Protein AF-A0A495SML2-F1 (afdb_monomer)

Secondary structure (DSSP, 8-state):
-------PPPTTHHHHHHHHH-TTT--S-SS---TTTS----GGGS-------TTS--------

Radius of gyration: 25.2 Å; Cα contacts (8 Å, |Δi|>4): 10; chains: 1; bounding box: 39×48×63 Å

Mean predicted aligned error: 16.17 Å

Organism: NCBI:txid160396

Solvent-accessible surface area (backbone atoms only — not comparable to full-atom values): 4729 Å² total; per-residue (Å²): 132,83,82,82,73,76,77,66,73,56,88,60,50,65,56,59,58,37,40,78,74,41,52,86,79,57,68,83,73,94,68,86,83,45,86,91,74,51,89,73,92,49,82,89,77,52,81,90,75,75,91,76,49,93,80,67,73,76,81,75,79,80,79,129

Sequence (64 aa):
MKNKNSKKKPFFASFLEKQLKDPEKVKGGTDVTIPERDSVTKPIYDVAQTMKYPSDGDEEVQSV

Structure (mmCIF, N/CA/C/O backbone):
data_AF-A0A495SML2-F1
#
_entry.id   AF-A0A495SML2-F1
#
loop_
_atom_site.group_PDB
_atom_site.id
_atom_site.type_symbol
_atom_site.label_atom_id
_atom_site.label_alt_id
_atom_site.label_comp_id
_atom_site.label_asym_id
_atom_site.label_entity_id
_atom_site.label_seq_id
_atom_site.pdbx_PDB_ins_code
_atom_site.Cartn_x
_atom_site.Cartn_y
_atom_site.Cartn_z
_atom_site.occupancy
_atom_site.B_iso_or_equiv
_atom_site.auth_seq_id
_atom_s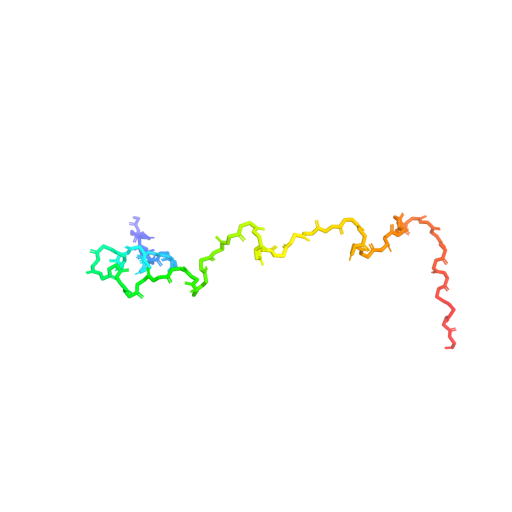ite.auth_comp_id
_atom_site.auth_asym_id
_atom_site.auth_atom_id
_atom_site.pdbx_PDB_model_num
ATOM 1 N N . MET A 1 1 ? -3.298 31.768 29.727 1.00 42.62 1 MET A N 1
ATOM 2 C CA . MET A 1 1 ? -2.961 30.843 28.620 1.00 42.62 1 MET A CA 1
ATOM 3 C C . MET A 1 1 ? -4.212 30.043 28.256 1.00 42.62 1 MET A C 1
ATOM 5 O O . MET A 1 1 ? -4.652 29.247 29.073 1.00 42.62 1 MET A O 1
ATOM 9 N N . LYS A 1 2 ? -4.859 30.289 27.104 1.00 48.06 2 LYS A N 1
ATOM 10 C CA . LYS A 1 2 ? -5.996 29.454 26.660 1.00 48.06 2 LYS A CA 1
ATOM 11 C C . LYS A 1 2 ? -5.447 28.067 26.324 1.00 48.06 2 LYS A C 1
ATOM 13 O O . LYS A 1 2 ? -4.497 27.972 25.552 1.00 48.06 2 LYS A O 1
ATOM 18 N N . ASN A 1 3 ? -5.991 27.024 26.941 1.00 54.03 3 ASN A N 1
ATOM 19 C CA . ASN A 1 3 ? -5.504 25.656 26.807 1.00 54.03 3 ASN A CA 1
ATOM 20 C C . ASN A 1 3 ? -5.749 25.178 25.361 1.00 54.03 3 ASN A C 1
ATOM 22 O O . ASN A 1 3 ? -6.855 24.766 25.021 1.00 54.03 3 ASN A O 1
ATOM 26 N N . LYS A 1 4 ? -4.738 25.277 24.484 1.00 56.16 4 LYS A N 1
ATOM 27 C CA . LYS A 1 4 ? -4.797 24.878 23.060 1.00 56.16 4 LYS A CA 1
ATOM 28 C C . LYS A 1 4 ? -4.713 23.358 22.886 1.00 56.16 4 LYS A C 1
ATOM 30 O O . LYS A 1 4 ? -4.137 22.858 21.927 1.00 56.16 4 LYS A O 1
ATOM 35 N N . ASN A 1 5 ? -5.323 22.618 23.802 1.00 58.78 5 ASN A N 1
ATOM 36 C CA . ASN A 1 5 ? -5.557 21.193 23.671 1.00 58.78 5 ASN A CA 1
ATOM 37 C C . ASN A 1 5 ? -6.701 20.987 22.676 1.00 58.78 5 ASN A C 1
ATOM 39 O O . ASN A 1 5 ? -7.763 20.478 23.032 1.00 58.78 5 ASN A O 1
ATOM 43 N N . SER A 1 6 ? -6.495 21.354 21.408 1.00 60.34 6 SER A N 1
ATOM 44 C CA . SER A 1 6 ? -7.241 20.698 20.346 1.00 60.34 6 SER A CA 1
ATOM 45 C C . SER A 1 6 ? -6.706 19.270 20.310 1.00 60.34 6 SER A C 1
ATOM 47 O O . SER A 1 6 ? -5.811 18.956 19.530 1.00 60.34 6 SER A O 1
ATOM 49 N N . LYS A 1 7 ? -7.200 18.420 21.220 1.00 67.81 7 LYS A N 1
ATOM 50 C CA . LYS A 1 7 ? -6.972 16.970 21.261 1.00 67.81 7 LYS A CA 1
ATOM 51 C C . LYS A 1 7 ? -7.661 16.342 20.048 1.00 67.81 7 LYS A C 1
ATOM 53 O O . LYS A 1 7 ? -8.525 15.480 20.180 1.00 67.81 7 LYS A O 1
ATOM 58 N N . LYS A 1 8 ? -7.356 16.855 18.855 1.00 78.25 8 LYS A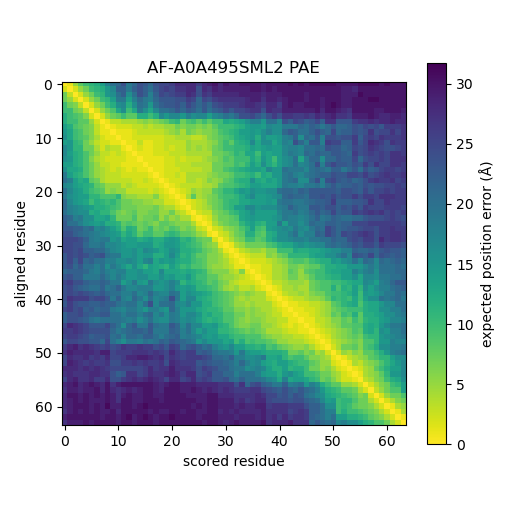 N 1
ATOM 59 C CA . LYS A 1 8 ? -7.781 16.275 17.597 1.00 78.25 8 LYS A CA 1
ATOM 60 C C . LYS A 1 8 ? -7.141 14.907 17.589 1.00 78.25 8 LYS A C 1
ATOM 62 O O . LYS A 1 8 ? -5.920 14.791 17.688 1.00 78.25 8 LYS A O 1
ATOM 67 N N . LYS A 1 9 ? -7.985 13.882 17.575 1.00 82.50 9 LYS A N 1
ATOM 68 C CA . LYS A 1 9 ? -7.500 12.516 17.481 1.00 82.50 9 LYS A CA 1
ATOM 69 C C . LYS A 1 9 ? -6.628 12.432 16.226 1.00 82.50 9 LYS A C 1
ATOM 71 O O . LYS A 1 9 ? -7.084 12.877 15.168 1.00 82.50 9 LYS A O 1
ATOM 76 N N . PRO A 1 10 ? -5.387 11.929 16.327 1.00 86.06 10 PRO A N 1
ATOM 77 C CA . PRO A 1 10 ? -4.599 11.687 15.135 1.00 86.06 10 PRO A CA 1
ATOM 78 C C . PRO A 1 10 ? -5.338 10.662 14.270 1.00 86.06 10 PRO A C 1
ATOM 80 O O . PRO A 1 10 ? -6.099 9.840 14.786 1.00 86.06 10 PRO A O 1
ATOM 83 N N . PHE A 1 11 ? -5.119 10.725 12.957 1.00 88.25 11 PHE A N 1
ATOM 84 C CA . PHE A 1 11 ? -5.827 9.923 11.953 1.00 88.25 11 PHE A CA 1
ATOM 85 C C . PHE A 1 11 ? -5.958 8.434 12.339 1.00 88.25 11 PHE A C 1
ATOM 87 O O . PHE A 1 11 ? -7.032 7.842 12.239 1.00 88.25 11 PHE A O 1
ATOM 94 N N . PHE A 1 12 ? -4.893 7.858 12.896 1.00 88.38 12 PHE A N 1
ATOM 95 C CA . PHE A 1 12 ? -4.806 6.446 13.265 1.00 88.38 12 PHE A CA 1
ATOM 96 C C . PHE A 1 12 ? -5.378 6.092 14.652 1.00 88.38 12 PHE A C 1
ATOM 98 O O . PHE A 1 12 ? -5.534 4.912 14.952 1.00 88.38 12 PHE A O 1
ATOM 105 N N . ALA A 1 13 ? -5.728 7.056 15.514 1.00 89.12 13 ALA A N 1
ATOM 106 C CA . ALA A 1 13 ? -6.228 6.738 16.861 1.00 89.12 13 ALA A CA 1
ATOM 107 C C . ALA A 1 13 ? -7.535 5.936 16.814 1.00 89.12 13 ALA A C 1
ATOM 109 O O . ALA A 1 13 ? -7.711 4.979 17.561 1.00 89.12 13 ALA A O 1
ATOM 110 N N . SER A 1 14 ? -8.431 6.283 15.887 1.00 85.38 14 SER A N 1
ATOM 111 C CA . SER A 1 14 ? -9.683 5.541 15.703 1.00 85.38 14 SER A CA 1
ATOM 112 C C . SER A 1 14 ? -9.460 4.109 15.209 1.00 85.38 14 SER A C 1
ATOM 114 O O . SER A 1 14 ? -10.266 3.234 15.505 1.00 85.38 14 SER A O 1
ATOM 116 N N . PHE A 1 15 ? -8.373 3.868 14.474 1.00 86.38 15 PHE A N 1
ATOM 117 C CA . PHE A 1 15 ? -7.993 2.544 13.995 1.00 86.38 15 PHE A CA 1
ATOM 118 C C 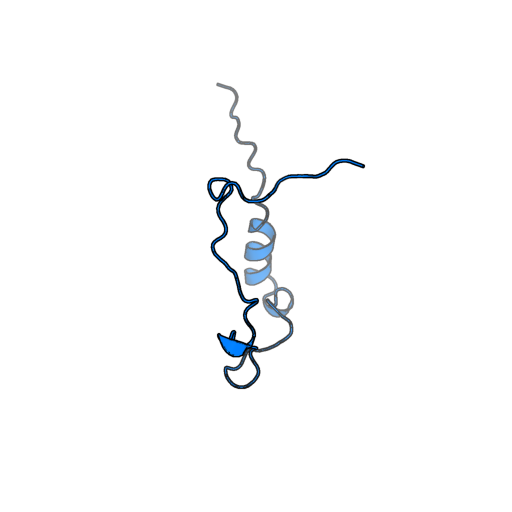. PHE A 1 15 ? -7.499 1.672 15.157 1.00 86.38 15 PHE A C 1
ATOM 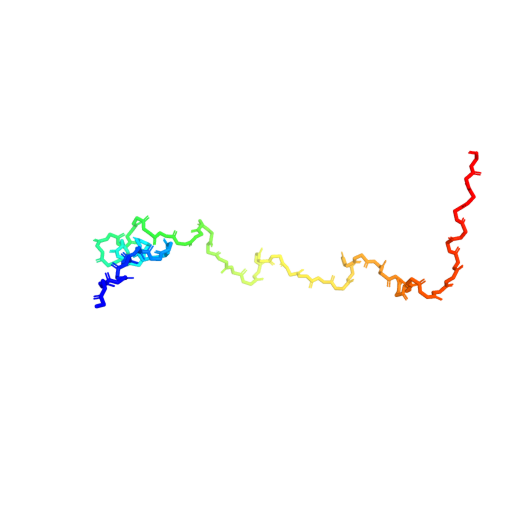120 O O . PHE A 1 15 ? -8.038 0.588 15.357 1.00 86.38 15 PHE A O 1
ATOM 127 N N . LEU A 1 16 ? -6.587 2.184 15.996 1.00 86.94 16 LEU A N 1
ATOM 128 C CA . LEU A 1 16 ? -6.085 1.475 17.187 1.00 86.94 16 LEU A CA 1
ATOM 129 C C . LEU A 1 16 ? -7.191 1.187 18.215 1.00 86.94 16 LEU A C 1
ATOM 131 O O . LEU A 1 16 ? -7.284 0.085 18.746 1.00 86.94 16 LEU A O 1
ATOM 135 N N . GLU A 1 17 ? -8.076 2.158 18.464 1.00 86.38 17 GLU A N 1
ATOM 136 C CA . GLU A 1 17 ? -9.212 1.979 19.380 1.00 86.38 17 GLU A CA 1
ATOM 137 C C . GLU A 1 17 ? -10.165 0.863 18.915 1.00 86.38 17 GLU A C 1
ATOM 139 O O . GLU A 1 17 ? -10.758 0.172 19.744 1.00 86.38 17 GLU A O 1
ATOM 144 N N . LYS A 1 18 ? -10.325 0.678 17.599 1.00 86.69 18 LYS A N 1
ATOM 145 C CA . LYS A 1 18 ? -11.186 -0.367 17.033 1.00 86.69 18 LYS A CA 1
ATOM 146 C C . LYS A 1 18 ? -10.539 -1.752 17.071 1.00 86.69 18 LYS A C 1
ATOM 148 O O . LYS A 1 18 ? -11.278 -2.718 17.183 1.00 86.69 18 LYS A O 1
ATOM 153 N N . GLN A 1 19 ? -9.208 -1.863 17.054 1.00 82.50 19 GLN A N 1
ATOM 154 C CA . GLN A 1 19 ? -8.518 -3.156 17.196 1.00 82.50 19 GLN A CA 1
ATOM 155 C C . GLN A 1 19 ? -8.786 -3.813 18.557 1.00 82.50 19 GLN A C 1
ATOM 157 O O . GLN A 1 19 ? -8.943 -5.025 18.630 1.00 82.50 19 GLN A O 1
ATOM 162 N N . LEU A 1 20 ? -8.867 -3.012 19.627 1.00 81.81 20 LEU A N 1
ATOM 163 C CA . LEU A 1 20 ? -9.142 -3.505 20.984 1.00 81.81 20 LEU A CA 1
ATOM 164 C C . LEU A 1 20 ? -10.618 -3.856 21.209 1.00 81.81 20 LEU A C 1
ATOM 166 O O . LEU A 1 20 ? -10.921 -4.713 22.032 1.00 81.81 20 LEU A O 1
ATOM 170 N N . LYS A 1 21 ? -11.532 -3.159 20.523 1.00 82.88 21 LYS A N 1
ATOM 171 C CA . LYS A 1 21 ? -12.981 -3.367 20.662 1.00 82.88 21 LYS A CA 1
ATOM 172 C C . LYS A 1 21 ? -13.493 -4.493 19.769 1.00 82.88 21 LYS A C 1
ATOM 174 O O . LYS A 1 21 ? -14.222 -5.342 20.255 1.00 82.88 21 LYS A O 1
ATOM 179 N N . ASP A 1 22 ? -13.081 -4.496 18.501 1.00 81.69 22 ASP A N 1
ATOM 180 C CA . ASP A 1 22 ? -13.556 -5.412 17.463 1.00 81.69 22 ASP A CA 1
ATOM 181 C C . ASP A 1 22 ? -12.377 -5.863 16.573 1.00 81.69 22 ASP A C 1
ATOM 183 O O . ASP A 1 22 ? -12.234 -5.395 15.432 1.00 81.69 22 ASP A O 1
ATOM 187 N N . PRO A 1 23 ? -11.510 -6.771 17.060 1.00 71.38 23 PRO A N 1
ATOM 188 C CA . PRO A 1 23 ? -10.307 -7.193 16.337 1.00 71.38 23 PRO A CA 1
ATOM 189 C C . PRO A 1 23 ? -10.616 -7.815 14.966 1.00 71.38 23 PRO A C 1
ATOM 191 O O . PRO A 1 23 ? -9.832 -7.680 14.031 1.00 71.38 23 PRO A O 1
ATOM 194 N N . GLU A 1 24 ? -11.787 -8.434 14.794 1.00 74.62 24 GLU A N 1
ATOM 195 C CA . GLU A 1 24 ? -12.202 -9.036 13.520 1.00 74.62 24 GLU A CA 1
ATOM 196 C C . GLU A 1 24 ? -12.576 -8.010 12.443 1.00 74.62 24 GLU A C 1
ATOM 198 O O . GLU A 1 24 ? -12.527 -8.318 11.252 1.00 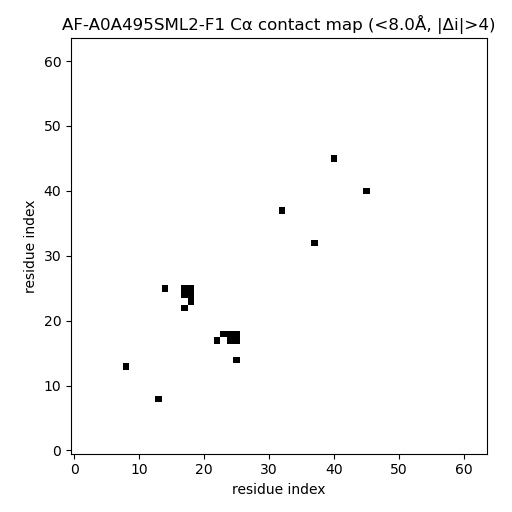74.62 24 GLU A O 1
ATOM 203 N N . LYS A 1 25 ? -12.952 -6.790 12.844 1.00 76.12 25 LYS A N 1
ATOM 204 C CA . LYS A 1 25 ? -13.391 -5.728 11.929 1.00 76.12 25 LYS A CA 1
ATOM 205 C C . LYS A 1 25 ? -12.231 -4.870 11.434 1.00 76.12 25 LYS A C 1
ATOM 207 O O . LYS A 1 25 ? -12.359 -4.183 10.422 1.00 76.12 25 LYS A O 1
ATOM 212 N N . VAL A 1 26 ? -11.102 -4.911 12.140 1.00 70.75 26 VAL A N 1
ATOM 213 C CA . VAL A 1 26 ? -9.882 -4.182 11.796 1.00 70.75 26 VAL A CA 1
ATOM 214 C C . VAL A 1 26 ? -8.828 -5.164 11.297 1.00 70.75 26 VAL A C 1
ATOM 216 O O . VAL A 1 26 ? -7.879 -5.497 12.001 1.00 70.75 26 VAL A O 1
ATOM 219 N N . LYS A 1 27 ? -9.003 -5.632 10.059 1.00 71.44 27 LYS A N 1
ATOM 220 C CA . LYS A 1 27 ? -8.011 -6.458 9.361 1.00 71.44 27 LYS A CA 1
ATOM 221 C C . LYS A 1 27 ? -7.164 -5.571 8.450 1.00 71.44 27 LYS A C 1
ATOM 223 O O . LYS A 1 27 ? -7.697 -4.716 7.745 1.00 71.44 27 LYS A O 1
ATOM 228 N N . GLY A 1 28 ? -5.846 -5.733 8.512 1.00 70.69 28 GLY A N 1
ATOM 229 C CA . GLY A 1 28 ? -4.919 -5.100 7.575 1.00 70.69 28 GLY A CA 1
ATOM 230 C C . GLY A 1 28 ? -4.708 -6.019 6.380 1.00 70.69 28 GLY A C 1
ATOM 231 O O . GLY A 1 28 ? -4.313 -7.158 6.591 1.00 70.69 28 GLY A O 1
ATOM 232 N N . GLY A 1 29 ? -4.971 -5.525 5.166 1.00 70.06 29 GLY A N 1
ATOM 233 C CA . GLY A 1 29 ? -4.844 -6.307 3.931 1.00 70.06 29 GLY A CA 1
ATOM 234 C C . GLY A 1 29 ? -5.843 -7.470 3.834 1.00 70.06 29 GLY A C 1
ATOM 235 O O . GLY A 1 29 ? -6.290 -8.029 4.832 1.00 70.06 29 GLY A O 1
ATOM 236 N N . THR A 1 30 ? -6.251 -7.818 2.618 1.00 66.81 30 THR A N 1
ATOM 237 C CA . THR A 1 30 ? -7.071 -9.017 2.359 1.00 66.81 30 THR A CA 1
ATOM 238 C C . THR A 1 30 ? -6.222 -10.273 2.235 1.00 66.81 30 THR A C 1
ATOM 240 O O . THR A 1 30 ? -6.693 -11.363 2.551 1.00 66.81 30 THR A O 1
ATOM 243 N N . ASP A 1 31 ? -4.970 -10.108 1.816 1.00 74.75 31 ASP A N 1
ATOM 244 C CA . ASP A 1 31 ? -4.114 -11.205 1.403 1.00 74.75 31 ASP A CA 1
ATOM 245 C C . ASP A 1 31 ? -2.996 -11.428 2.414 1.00 74.75 31 ASP A C 1
ATOM 247 O O . ASP A 1 31 ? -2.252 -10.516 2.779 1.00 74.75 31 ASP A O 1
ATOM 251 N N . VAL A 1 32 ? -2.887 -12.673 2.872 1.00 75.00 32 VAL A N 1
ATOM 252 C CA . VAL A 1 32 ? -1.710 -13.136 3.601 1.00 75.00 32 VAL A CA 1
ATOM 253 C C . VAL A 1 32 ? -0.565 -13.185 2.596 1.00 75.00 32 VAL A C 1
ATOM 255 O O . VAL A 1 32 ? -0.561 -14.029 1.697 1.00 75.00 32 VAL A O 1
ATOM 258 N N . THR A 1 33 ? 0.383 -12.264 2.736 1.00 77.81 33 THR A N 1
ATOM 259 C CA . THR A 1 33 ? 1.624 -12.250 1.957 1.00 77.81 33 THR A CA 1
ATOM 260 C C . THR A 1 33 ? 2.447 -13.483 2.313 1.00 77.81 33 THR A C 1
ATOM 262 O O . THR A 1 33 ? 2.683 -13.749 3.497 1.00 77.81 33 THR A O 1
ATOM 265 N N . ILE A 1 34 ? 2.872 -14.240 1.304 1.00 83.75 34 ILE A N 1
ATOM 266 C CA . ILE A 1 34 ? 3.848 -15.322 1.464 1.00 83.75 34 ILE A CA 1
ATOM 267 C C . ILE A 1 34 ? 4.982 -15.103 0.462 1.00 83.75 34 ILE A C 1
ATOM 269 O O . ILE A 1 34 ? 4.699 -14.686 -0.666 1.00 83.75 34 ILE A O 1
ATOM 273 N N . PRO A 1 35 ? 6.243 -15.407 0.825 1.00 81.44 35 PRO A N 1
ATOM 274 C CA . PRO A 1 35 ? 7.403 -15.117 -0.020 1.00 81.44 35 PRO A CA 1
ATOM 275 C C . PRO A 1 35 ? 7.291 -15.656 -1.453 1.00 81.44 35 PRO A C 1
ATOM 277 O O . PRO A 1 35 ? 7.831 -15.068 -2.382 1.00 81.44 35 PRO A O 1
ATOM 280 N N . GLU A 1 36 ? 6.577 -16.766 -1.646 1.00 83.44 36 GLU A N 1
ATOM 281 C CA . GLU A 1 36 ? 6.385 -17.415 -2.943 1.00 83.44 36 GLU A CA 1
ATOM 282 C C . GLU A 1 36 ? 5.385 -16.694 -3.859 1.00 83.44 36 GLU A C 1
ATOM 284 O O .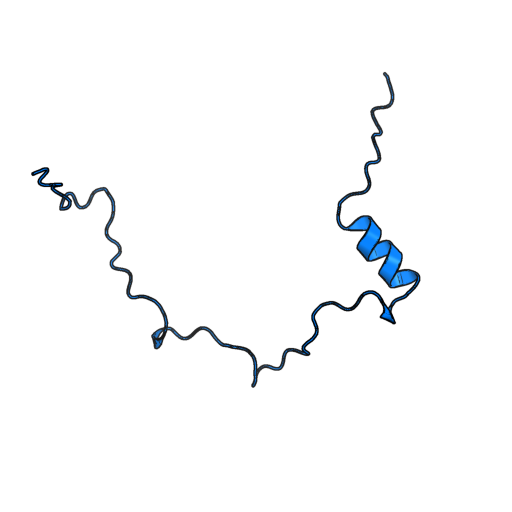 GLU A 1 36 ? 5.398 -16.917 -5.070 1.00 83.44 36 GLU A O 1
ATOM 289 N N . ARG A 1 37 ? 4.488 -15.874 -3.298 1.00 82.06 37 ARG A N 1
ATOM 290 C CA . ARG A 1 37 ? 3.451 -15.130 -4.039 1.00 82.06 37 ARG A CA 1
ATOM 291 C C . ARG A 1 37 ? 3.730 -13.639 -4.118 1.00 82.06 37 ARG A C 1
ATOM 293 O O . ARG A 1 37 ? 3.159 -12.969 -4.977 1.00 82.06 37 ARG A O 1
ATOM 300 N N . ASP A 1 38 ? 4.579 -13.128 -3.239 1.00 81.06 38 ASP A N 1
ATOM 301 C CA . ASP A 1 38 ? 4.946 -11.726 -3.243 1.00 81.06 38 ASP A CA 1
ATOM 302 C C . ASP A 1 38 ? 5.742 -11.396 -4.510 1.00 81.06 38 ASP A C 1
ATOM 304 O O . ASP A 1 38 ? 6.683 -12.087 -4.912 1.00 81.06 38 ASP A O 1
ATOM 308 N N . SER A 1 39 ? 5.356 -10.309 -5.169 1.00 83.00 39 SER A N 1
ATOM 309 C CA . SER A 1 39 ? 6.101 -9.774 -6.300 1.00 83.00 39 SER A CA 1
ATOM 310 C C . SER A 1 39 ? 7.440 -9.227 -5.811 1.00 83.00 39 SER A C 1
ATOM 312 O O . SER A 1 39 ? 7.489 -8.204 -5.129 1.00 83.00 39 SER A O 1
ATOM 314 N N . VAL A 1 40 ? 8.527 -9.905 -6.173 1.00 81.00 40 VAL A N 1
ATOM 315 C CA . VAL A 1 40 ? 9.893 -9.469 -5.870 1.00 81.00 40 VAL A CA 1
ATOM 316 C C . VAL A 1 40 ? 10.401 -8.572 -6.991 1.00 81.00 40 VAL A C 1
ATOM 318 O O . VAL A 1 40 ? 10.367 -8.952 -8.165 1.00 81.00 40 VAL A O 1
ATOM 321 N N . THR A 1 41 ? 10.923 -7.402 -6.631 1.00 83.88 41 THR A N 1
ATOM 322 C CA . THR A 1 41 ? 11.647 -6.541 -7.567 1.00 83.88 41 THR A CA 1
ATOM 323 C C . THR A 1 41 ? 12.912 -7.264 -8.020 1.00 83.88 41 THR A 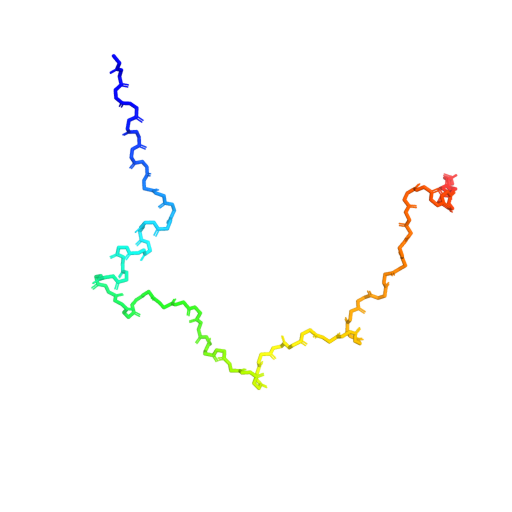C 1
ATOM 325 O O . THR A 1 41 ? 13.703 -7.723 -7.195 1.00 83.88 41 THR A O 1
ATOM 328 N N . LYS A 1 42 ? 1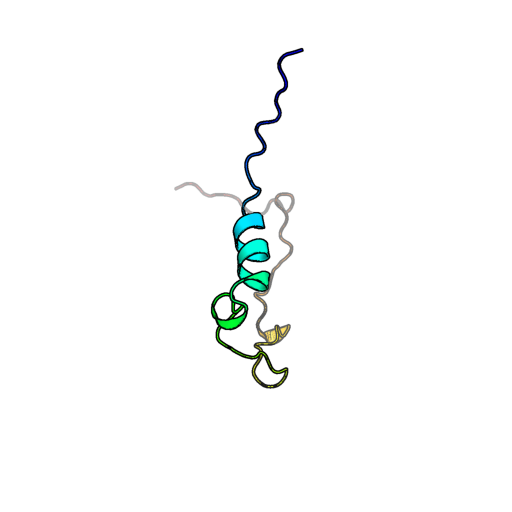3.108 -7.404 -9.332 1.00 85.31 42 LYS A N 1
ATOM 329 C CA . LYS A 1 42 ? 14.328 -7.989 -9.899 1.00 85.31 42 LYS A CA 1
ATOM 330 C C . LYS A 1 42 ? 15.009 -6.945 -10.775 1.00 85.31 42 LYS A C 1
ATOM 332 O O . LYS A 1 42 ? 14.298 -6.331 -11.565 1.00 85.31 42 LYS A O 1
ATOM 337 N N . PRO A 1 43 ? 16.352 -6.857 -10.761 1.00 85.75 43 PRO A N 1
ATOM 338 C CA . PRO A 1 43 ? 17.086 -5.896 -11.588 1.00 85.75 43 PRO A CA 1
ATOM 339 C C . PRO A 1 43 ? 16.738 -5.954 -13.082 1.00 85.75 43 PRO A C 1
ATOM 341 O O . PRO A 1 43 ? 16.801 -4.952 -13.778 1.00 85.75 43 PRO A O 1
ATOM 344 N N . ILE A 1 44 ? 16.338 -7.128 -13.585 1.00 88.38 44 ILE A N 1
ATOM 345 C CA . ILE A 1 44 ? 15.937 -7.319 -14.988 1.00 88.38 44 ILE A CA 1
ATOM 346 C C . ILE A 1 44 ? 14.632 -6.599 -15.366 1.00 88.38 44 ILE A C 1
ATOM 348 O O . ILE A 1 44 ? 14.388 -6.366 -16.545 1.00 88.38 44 ILE A O 1
ATOM 352 N N . TYR A 1 45 ? 13.783 -6.282 -14.388 1.00 87.69 45 TYR A N 1
ATOM 353 C CA . TYR A 1 45 ? 12.516 -5.580 -14.598 1.00 87.69 45 TYR A CA 1
ATOM 354 C C . TYR A 1 45 ? 12.614 -4.084 -14.295 1.00 87.69 45 TYR A C 1
ATOM 356 O O . TYR A 1 45 ? 11.631 -3.365 -14.474 1.00 87.69 45 TYR A O 1
ATOM 364 N N . ASP A 1 46 ? 13.776 -3.613 -13.842 1.00 86.12 46 ASP A N 1
ATOM 365 C CA . ASP A 1 46 ? 13.991 -2.199 -13.585 1.00 86.12 46 ASP A CA 1
ATOM 366 C C . ASP A 1 46 ? 14.125 -1.447 -14.915 1.00 86.12 46 ASP A C 1
ATOM 368 O O . ASP A 1 46 ? 14.724 -1.929 -15.881 1.00 86.12 46 ASP A O 1
ATOM 372 N N . VAL A 1 47 ? 13.569 -0.236 -14.976 1.00 87.38 47 VAL A N 1
ATOM 373 C CA . VAL A 1 47 ? 13.769 0.647 -16.129 1.00 87.38 47 VAL A CA 1
ATOM 374 C C . VAL A 1 47 ? 15.242 1.041 -16.174 1.00 87.38 47 VAL A C 1
ATOM 376 O O . VAL A 1 47 ? 15.783 1.566 -15.198 1.00 87.38 47 VAL A O 1
ATOM 379 N N . ALA A 1 48 ? 15.888 0.807 -17.318 1.00 83.69 48 ALA A N 1
ATOM 380 C CA . ALA A 1 48 ? 17.259 1.239 -17.539 1.00 83.69 48 ALA A CA 1
ATOM 381 C C . ALA A 1 48 ? 17.329 2.768 -17.445 1.00 83.69 48 ALA A C 1
ATOM 383 O O . ALA A 1 48 ? 16.822 3.490 -18.301 1.00 83.69 48 ALA A O 1
ATOM 384 N N . GLN A 1 49 ? 17.953 3.249 -16.378 1.00 81.69 49 GLN A N 1
ATOM 385 C CA . GLN A 1 49 ? 18.197 4.662 -16.143 1.00 81.69 49 GLN A CA 1
ATOM 386 C C . GLN A 1 49 ? 19.633 4.982 -16.543 1.00 81.69 49 GLN A C 1
ATOM 388 O O . GLN A 1 49 ? 20.596 4.498 -15.951 1.00 81.69 49 GLN A O 1
ATOM 393 N N . THR A 1 50 ? 19.786 5.804 -17.572 1.00 75.25 50 THR A N 1
ATOM 394 C CA . THR A 1 50 ? 21.039 6.512 -17.815 1.00 75.25 50 THR A CA 1
ATOM 395 C C . THR A 1 50 ? 21.057 7.678 -16.838 1.00 75.25 50 THR A C 1
ATOM 397 O O . THR A 1 50 ? 20.110 8.461 -16.849 1.00 75.25 50 THR A O 1
ATOM 400 N N . MET A 1 51 ? 22.077 7.783 -15.980 1.00 78.75 51 MET A N 1
ATOM 401 C CA . MET A 1 51 ? 22.260 8.881 -15.015 1.00 78.75 51 MET A CA 1
ATOM 402 C C . MET A 1 51 ? 22.543 10.206 -15.749 1.00 78.75 51 MET A C 1
ATOM 404 O O . MET A 1 51 ? 23.614 10.781 -15.596 1.00 78.75 51 MET A O 1
ATOM 408 N N . LYS A 1 52 ? 21.623 10.641 -16.615 1.00 76.81 52 LYS A N 1
ATOM 409 C CA . LYS A 1 52 ? 21.709 11.892 -17.357 1.00 76.81 52 LYS A CA 1
ATOM 410 C C . LYS A 1 52 ? 21.370 12.993 -16.374 1.00 76.81 52 LYS A C 1
ATOM 412 O O . LYS A 1 52 ? 20.259 13.048 -15.846 1.00 76.81 52 LYS A O 1
ATOM 417 N N . TYR A 1 53 ? 22.357 13.819 -16.074 1.00 75.88 53 TYR A N 1
ATOM 418 C CA . TYR A 1 53 ? 22.169 14.952 -15.187 1.00 75.88 53 TYR A CA 1
ATOM 419 C C . TYR A 1 53 ? 21.769 16.182 -16.003 1.00 75.88 53 TYR A C 1
ATOM 421 O O . TYR A 1 53 ? 22.210 16.330 -17.140 1.00 75.88 53 TYR A O 1
ATOM 429 N N . PRO A 1 54 ? 21.024 17.133 -15.414 1.00 72.44 54 PRO A N 1
ATOM 430 C CA . PRO A 1 54 ? 20.762 18.428 -16.046 1.00 72.44 54 PRO A CA 1
ATOM 431 C C . PRO A 1 54 ? 22.037 19.207 -16.434 1.00 72.44 54 PRO A C 1
ATOM 433 O O . PRO A 1 54 ? 21.964 20.163 -17.196 1.00 72.44 54 PRO A O 1
ATOM 436 N N . SER A 1 55 ? 23.206 18.819 -15.906 1.00 74.38 55 SER A N 1
ATOM 437 C CA . SER A 1 55 ? 24.523 19.359 -16.263 1.00 74.38 55 SER A CA 1
ATOM 438 C C . SER A 1 55 ? 25.153 18.740 -17.512 1.00 74.38 55 SER A C 1
ATOM 440 O O . SER A 1 55 ? 26.139 19.284 -17.999 1.00 74.38 55 SER A O 1
ATOM 442 N N . ASP A 1 56 ? 24.626 17.622 -18.021 1.00 74.00 56 ASP A N 1
ATOM 443 C CA . ASP A 1 56 ? 25.205 16.906 -19.166 1.00 74.00 56 ASP A CA 1
ATOM 444 C C . ASP A 1 56 ? 24.971 17.640 -20.496 1.00 74.00 56 ASP A C 1
ATOM 446 O O . ASP A 1 56 ? 25.426 17.169 -21.530 1.00 74.00 56 ASP A O 1
ATOM 450 N N . GLY A 1 57 ? 24.284 18.791 -20.477 1.00 65.62 57 GLY A N 1
ATOM 451 C CA . GLY A 1 57 ? 24.302 19.810 -21.536 1.00 65.62 57 GLY A CA 1
ATOM 452 C C . GLY A 1 57 ? 23.697 19.424 -22.891 1.00 65.62 57 GLY A C 1
ATOM 453 O O . GLY A 1 57 ? 23.582 20.290 -23.748 1.00 65.62 57 GLY A O 1
ATOM 454 N N . ASP A 1 58 ? 23.293 18.168 -23.080 1.00 66.62 58 ASP A N 1
ATOM 455 C CA . ASP A 1 58 ? 22.915 17.606 -24.386 1.00 66.62 58 ASP A CA 1
ATOM 456 C C . ASP A 1 58 ? 21.442 17.827 -24.792 1.00 66.62 58 ASP A C 1
ATOM 458 O O . ASP A 1 58 ? 21.048 17.433 -25.890 1.00 66.62 58 ASP A O 1
ATOM 462 N N . GLU A 1 59 ? 20.596 18.432 -23.952 1.00 66.38 59 GLU A N 1
ATOM 463 C CA . GLU A 1 59 ? 19.213 18.760 -24.334 1.00 66.38 59 GLU A CA 1
ATOM 464 C C . GLU A 1 59 ? 19.140 20.155 -24.975 1.00 66.38 59 GLU A C 1
ATOM 466 O O . GLU A 1 59 ? 18.595 21.104 -24.409 1.00 66.38 59 GLU A O 1
ATOM 471 N N . GLU A 1 60 ? 19.675 20.291 -26.193 1.00 65.25 60 GLU A N 1
ATOM 472 C CA . GLU A 1 60 ? 19.248 21.383 -27.068 1.00 65.25 60 GLU A CA 1
ATOM 473 C C . GLU A 1 60 ? 17.790 21.136 -27.477 1.00 65.25 60 GLU A C 1
ATOM 475 O O . GLU A 1 60 ? 17.482 20.359 -28.382 1.00 65.25 60 GLU A O 1
ATOM 480 N N . VAL A 1 61 ? 16.863 21.812 -26.800 1.00 65.75 61 VAL A N 1
ATOM 481 C CA . VAL A 1 61 ? 15.498 21.991 -27.296 1.00 65.75 61 VAL A CA 1
ATOM 482 C C . VAL A 1 61 ? 15.560 22.823 -28.576 1.00 65.75 61 VAL A C 1
ATOM 484 O O . VAL A 1 61 ? 15.531 24.052 -28.538 1.00 65.75 61 VAL A O 1
ATOM 487 N N . GLN A 1 62 ? 15.633 22.161 -29.733 1.00 64.00 62 GLN A N 1
ATOM 488 C CA . GLN A 1 62 ? 15.296 22.803 -31.001 1.00 64.00 62 GLN A CA 1
ATOM 489 C C . GLN A 1 62 ? 13.797 23.109 -30.990 1.00 64.00 62 GLN A C 1
ATOM 491 O O . GLN A 1 62 ? 12.958 22.258 -31.283 1.00 64.00 62 GLN A O 1
ATOM 496 N N . SER A 1 63 ? 13.458 24.336 -30.605 1.00 63.44 63 SER A N 1
ATOM 497 C CA . SER A 1 63 ? 12.132 24.895 -30.834 1.00 63.44 63 SER A CA 1
ATOM 498 C C . SER A 1 63 ? 11.946 25.106 -32.337 1.00 63.44 63 SER A C 1
ATOM 500 O O . SER A 1 63 ? 12.702 25.874 -32.938 1.00 63.44 63 SER A O 1
ATOM 502 N N . VAL A 1 64 ? 10.965 24.412 -32.918 1.00 59.53 64 VAL A N 1
ATOM 503 C CA . VAL A 1 64 ? 10.446 24.666 -34.274 1.00 59.53 64 VAL A CA 1
ATOM 504 C C . VAL A 1 64 ? 9.657 25.969 -34.297 1.00 59.53 64 VAL A C 1
ATOM 506 O O . VAL A 1 64 ? 8.896 26.201 -33.328 1.00 59.53 64 VAL A O 1
#

Foldseek 3Di:
DPPPPPVPPPPCNVLVVCCVVPVPVNDDDPDDDDPVPDDDDDPVPDDDDDPDDPVVPPPPPPDD

pLDDT: mean 75.78, std 10.58, range [42.62, 89.12]

InterPro domains:
  IPR022217 Protease inhibitor I10, marinostatin [NF033738] (10-59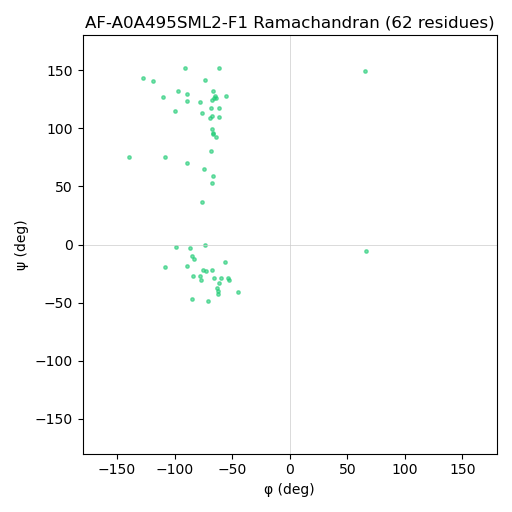)
  IPR022217 Protease inhibitor I10, marinostatin [PF12559] (2-57)